Protein AF-A0A660RFQ8-F1 (afdb_monomer)

Foldseek 3Di:
DVVVVVVVVVVVVVVVQVVVCVVPVCCPPPVNVVVVVVVVVLVVVLVVVVVVQVVVVAHAPQSVVLVVVLVVVLVVVVVVVDDPVVSVVSSVVSSVVVVVVLVVCCVVVVDGSHVSSVVVD

pLDDT: mean 90.93, std 6.58, range [54.03, 96.94]

Solvent-accessible surface area (backbone atoms only — not comparable to full-atom values): 6701 Å² total; per-residue (Å²): 132,66,65,63,59,57,50,49,51,52,50,52,49,52,53,49,53,51,51,48,29,69,79,39,81,59,52,83,32,71,68,46,48,49,53,53,51,54,59,47,48,58,54,50,58,51,48,60,58,50,46,59,41,45,75,70,76,35,53,78,67,38,66,64,55,48,50,49,52,35,49,52,54,39,52,56,43,45,75,70,68,51,56,68,70,58,41,54,52,46,36,51,52,51,46,53,50,54,50,48,50,55,52,48,49,26,65,75,67,70,44,61,41,44,59,52,30,63,72,75,103

Sequence (121 aa):
MKLGREFTLLLVLVVLATFVQIVHPGFLSFRTIHVILENSAVMLLSAIGTTLVIISGQIDLSIGSVLAVCAITSAQLALHNVPLVLLFLWSIGLGAGLGAINGLVTVLFKVPAMIVTLAAM

Structure (mmCIF, N/CA/C/O backbone):
data_AF-A0A660RFQ8-F1
#
_entry.id   AF-A0A660RFQ8-F1
#
loop_
_atom_site.group_PDB
_atom_site.id
_atom_site.type_symbol
_atom_site.label_atom_id
_atom_site.label_alt_id
_atom_site.label_comp_id
_atom_site.label_asym_id
_atom_site.label_entity_id
_atom_site.label_seq_id
_atom_site.pdbx_PDB_ins_code
_atom_site.Cartn_x
_atom_site.Cartn_y
_atom_site.Cartn_z
_atom_site.occupancy
_atom_site.B_iso_or_equiv
_atom_site.auth_seq_id
_atom_site.auth_comp_id
_atom_site.auth_asym_id
_atom_site.auth_atom_id
_atom_site.pdbx_PDB_model_num
ATOM 1 N N . MET A 1 1 ? -22.920 20.423 -19.489 1.00 54.03 1 MET A N 1
ATOM 2 C CA . MET A 1 1 ? -21.655 20.869 -20.126 1.00 54.03 1 MET A CA 1
ATOM 3 C C . MET A 1 1 ? -20.402 20.237 -19.480 1.00 54.03 1 MET A C 1
ATOM 5 O O . MET A 1 1 ? -19.442 20.941 -19.211 1.00 54.03 1 MET A O 1
ATOM 9 N N . LYS A 1 2 ? -20.356 18.912 -19.237 1.00 60.91 2 LYS A N 1
ATOM 10 C CA . LYS A 1 2 ? -19.176 18.237 -18.634 1.00 60.91 2 LYS A CA 1
ATOM 11 C C . LYS A 1 2 ? -18.081 17.855 -19.655 1.00 60.91 2 LYS A C 1
ATOM 13 O O . LYS A 1 2 ? -16.916 17.769 -19.284 1.00 60.91 2 LYS A O 1
ATOM 18 N N . LEU A 1 3 ? -18.451 17.743 -20.937 1.00 63.53 3 LEU A N 1
ATOM 19 C CA . LEU A 1 3 ? -17.594 17.248 -22.024 1.00 63.53 3 LEU A CA 1
ATOM 20 C C . LEU A 1 3 ? -16.370 18.137 -22.314 1.00 63.53 3 LEU A C 1
ATOM 22 O O . LEU A 1 3 ? -15.299 17.629 -22.617 1.00 63.53 3 LEU A O 1
ATOM 26 N N . GLY A 1 4 ? -16.500 19.462 -22.164 1.00 85.62 4 GLY A N 1
ATOM 27 C CA . GLY A 1 4 ? -15.390 20.389 -22.407 1.00 85.62 4 GLY A CA 1
ATOM 28 C C . GLY A 1 4 ? -14.234 20.205 -21.423 1.00 85.62 4 GLY A C 1
ATOM 29 O O . GLY A 1 4 ? -13.083 20.200 -21.833 1.00 85.62 4 GLY A O 1
ATOM 30 N N . ARG A 1 5 ? -14.531 19.973 -20.135 1.00 88.25 5 ARG A N 1
ATOM 31 C CA . ARG A 1 5 ? -13.502 19.835 -19.093 1.00 88.25 5 ARG A CA 1
ATOM 32 C C . ARG A 1 5 ? -12.719 18.531 -19.223 1.00 88.25 5 ARG A C 1
ATOM 34 O O . ARG A 1 5 ? -11.503 18.544 -19.089 1.00 88.25 5 ARG A O 1
ATOM 41 N N . GLU A 1 6 ? -13.407 17.423 -19.486 1.00 90.88 6 GLU A N 1
ATOM 42 C CA . GLU A 1 6 ? -12.770 16.117 -19.712 1.00 90.88 6 GLU A CA 1
ATOM 43 C C . GLU A 1 6 ? -11.876 16.156 -20.956 1.00 90.88 6 GLU A C 1
ATOM 45 O O . GLU A 1 6 ? -10.737 15.693 -20.911 1.00 90.88 6 GLU A O 1
ATOM 50 N N . PHE A 1 7 ? -12.342 16.806 -22.027 1.00 93.31 7 PHE A N 1
ATOM 51 C CA . PHE A 1 7 ? -11.550 17.003 -23.237 1.00 93.31 7 PHE A CA 1
ATOM 52 C C . PHE A 1 7 ? -10.319 17.886 -22.992 1.00 93.31 7 PHE A C 1
ATOM 54 O O . PHE A 1 7 ? -9.228 17.557 -23.452 1.00 93.31 7 PHE A O 1
ATOM 61 N N . THR A 1 8 ? -10.453 18.968 -22.217 1.00 93.25 8 THR A N 1
ATOM 62 C CA . THR A 1 8 ? -9.309 19.802 -21.816 1.00 93.25 8 THR A CA 1
ATOM 63 C C . THR A 1 8 ? -8.289 19.008 -21.002 1.00 93.25 8 THR A C 1
ATOM 65 O O . THR A 1 8 ? -7.098 19.113 -21.277 1.00 93.25 8 THR A O 1
ATOM 68 N N . LEU A 1 9 ? -8.724 18.195 -20.034 1.00 94.19 9 LEU A N 1
ATOM 69 C CA . LEU A 1 9 ? -7.817 17.367 -19.229 1.00 94.19 9 LEU A CA 1
ATOM 70 C C . LEU A 1 9 ? -7.071 16.343 -20.085 1.00 94.19 9 LEU A C 1
ATOM 72 O O . LEU A 1 9 ? -5.864 16.172 -19.919 1.00 94.19 9 LEU A O 1
ATOM 76 N N . LEU A 1 10 ? -7.768 15.701 -21.023 1.00 94.00 10 LEU A N 1
ATOM 77 C CA . LEU A 1 10 ? -7.150 14.758 -21.948 1.00 94.00 10 LEU A CA 1
ATOM 78 C C . LEU A 1 10 ? -6.133 15.458 -22.855 1.00 94.00 10 LEU A C 1
ATOM 80 O O . LEU A 1 10 ? -5.025 14.959 -23.027 1.00 94.00 10 LEU A O 1
ATOM 84 N N . LEU A 1 11 ? -6.464 16.643 -23.373 1.00 95.12 11 LEU A N 1
ATOM 85 C CA . LEU A 1 11 ? -5.544 17.443 -24.181 1.00 95.12 11 LEU A CA 1
ATOM 86 C C . LEU A 1 11 ? -4.289 17.825 -23.386 1.00 95.12 11 LEU A C 1
ATOM 88 O O . LEU A 1 11 ? -3.180 17.637 -23.879 1.00 95.12 11 LEU A O 1
ATOM 92 N N . VAL A 1 12 ? -4.447 18.300 -22.146 1.00 95.62 12 VAL A N 1
ATOM 93 C CA . VAL A 1 12 ? -3.320 18.629 -21.257 1.00 95.62 12 VAL A CA 1
ATOM 94 C C . VAL A 1 12 ? -2.451 17.399 -20.994 1.00 95.62 12 VAL A C 1
ATOM 96 O O . VAL A 1 12 ? -1.228 17.500 -21.067 1.00 95.62 12 VAL A O 1
ATOM 99 N N . LEU A 1 13 ? -3.061 16.238 -20.740 1.00 94.00 13 LEU A N 1
ATOM 100 C CA . LEU A 1 13 ? -2.339 14.985 -20.525 1.00 94.00 13 LEU A CA 1
ATOM 101 C C . LEU A 1 13 ? -1.501 14.602 -21.750 1.00 94.00 13 LEU A C 1
ATOM 103 O O . LEU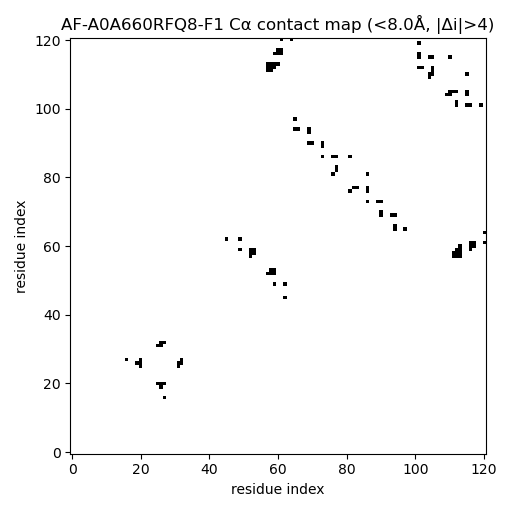 A 1 13 ? -0.323 14.287 -21.596 1.00 94.00 13 LEU A O 1
ATOM 107 N N . VAL A 1 14 ? -2.083 14.651 -22.954 1.00 95.38 14 VAL A N 1
ATOM 108 C CA . VAL A 1 14 ? -1.362 14.327 -24.194 1.00 95.38 14 VAL A CA 1
ATOM 109 C C . VAL A 1 14 ? -0.213 15.307 -24.418 1.00 95.38 14 VAL A C 1
ATOM 111 O O . VAL A 1 14 ? 0.912 14.870 -24.643 1.00 95.38 14 VAL A O 1
ATOM 114 N N . VAL A 1 15 ? -0.462 16.615 -24.296 1.00 96.31 15 VAL A N 1
ATOM 115 C CA . VAL A 1 15 ? 0.574 17.646 -24.473 1.00 96.31 15 VAL A CA 1
ATOM 116 C C . VAL A 1 15 ? 1.728 17.437 -23.496 1.00 96.31 15 VAL A C 1
ATOM 118 O O . VAL A 1 15 ? 2.887 17.447 -23.911 1.00 96.31 15 VAL A O 1
ATOM 121 N N . LEU A 1 16 ? 1.428 17.196 -22.218 1.00 95.75 16 LEU A N 1
ATOM 122 C CA . LEU A 1 16 ? 2.446 16.952 -21.201 1.00 95.75 16 LEU A CA 1
ATOM 123 C C . LEU A 1 16 ? 3.228 15.666 -21.493 1.00 95.75 16 LEU A C 1
ATOM 125 O O . LEU A 1 16 ? 4.455 15.682 -21.467 1.00 95.75 16 LEU A O 1
ATOM 129 N N . ALA A 1 17 ? 2.544 14.567 -21.815 1.00 93.88 17 ALA A N 1
ATOM 130 C CA . ALA A 1 17 ? 3.185 13.288 -22.107 1.00 93.88 17 ALA A CA 1
ATOM 131 C C . ALA A 1 17 ? 4.116 13.373 -23.328 1.00 93.88 17 ALA A C 1
ATOM 133 O O . ALA A 1 17 ? 5.237 12.862 -23.287 1.00 93.88 17 ALA A O 1
ATOM 134 N N . THR A 1 18 ? 3.689 14.054 -24.396 1.00 94.56 18 THR A N 1
ATOM 135 C CA . THR A 1 18 ? 4.520 14.285 -25.584 1.00 94.56 18 THR A CA 1
ATOM 136 C C . THR A 1 18 ? 5.698 15.204 -25.271 1.00 94.56 18 THR A C 1
ATOM 138 O O . THR A 1 18 ? 6.820 14.901 -25.670 1.00 94.56 18 THR A O 1
ATOM 141 N N . PHE A 1 19 ? 5.484 16.286 -24.520 1.00 96.75 19 PHE A N 1
ATOM 142 C CA . PHE A 1 19 ? 6.559 17.187 -24.103 1.00 96.75 19 PHE A CA 1
ATOM 143 C C . PHE A 1 19 ? 7.633 16.452 -23.290 1.00 96.75 19 PHE A C 1
ATOM 145 O O . PHE A 1 19 ? 8.818 16.540 -23.611 1.00 96.75 19 PHE A O 1
ATOM 152 N N . VAL A 1 20 ? 7.231 15.659 -22.291 1.00 95.19 20 VAL A N 1
ATOM 153 C CA . VAL A 1 20 ? 8.167 14.882 -21.465 1.00 95.19 20 VAL A CA 1
ATOM 154 C C . VAL A 1 20 ? 8.901 13.831 -22.300 1.00 95.19 20 VAL A C 1
ATOM 156 O O . VAL A 1 20 ? 10.098 13.653 -22.109 1.00 95.19 20 VAL A O 1
ATOM 159 N N . GLN A 1 21 ? 8.243 13.186 -23.269 1.00 95.31 21 GLN A N 1
ATOM 160 C CA . GLN A 1 21 ? 8.905 12.262 -24.199 1.00 95.31 21 GLN A CA 1
ATOM 161 C C . GLN A 1 21 ? 9.968 12.943 -25.073 1.00 95.31 21 GLN A C 1
ATOM 163 O O . GLN A 1 21 ? 10.980 12.317 -25.386 1.00 95.31 21 GLN A O 1
ATOM 168 N N . ILE A 1 22 ? 9.750 14.197 -25.480 1.00 95.88 22 ILE A N 1
ATOM 169 C CA . ILE A 1 22 ? 10.728 14.965 -26.265 1.00 95.88 22 ILE A CA 1
ATOM 170 C C . ILE A 1 22 ? 11.947 15.316 -25.403 1.00 95.88 22 ILE A C 1
ATOM 172 O O . ILE A 1 22 ? 13.078 15.169 -25.858 1.00 95.88 22 ILE A O 1
ATOM 176 N N . VAL A 1 23 ? 11.728 15.752 -24.158 1.00 96.44 23 VAL A N 1
ATOM 177 C CA . VAL A 1 23 ? 12.810 16.121 -23.225 1.00 96.44 23 VAL A CA 1
ATOM 178 C C . VAL A 1 23 ? 13.562 14.886 -22.708 1.00 96.44 23 VAL A C 1
ATOM 180 O O . VAL A 1 23 ? 14.781 14.921 -22.550 1.00 96.44 23 VAL A O 1
ATOM 183 N N . HIS A 1 24 ? 12.851 13.780 -22.481 1.00 93.31 24 HIS A N 1
ATOM 184 C CA . HIS A 1 24 ? 13.381 12.512 -21.982 1.00 93.31 24 HIS A CA 1
ATOM 185 C C . HIS A 1 24 ? 13.009 11.354 -22.927 1.00 93.31 24 HIS A C 1
ATOM 187 O O . HIS A 1 24 ? 11.997 10.671 -22.715 1.00 93.31 24 HIS A O 1
ATOM 193 N N . PRO A 1 25 ? 13.838 11.089 -23.956 1.00 86.44 25 PRO A N 1
ATOM 194 C CA . PRO A 1 25 ? 13.613 9.996 -24.895 1.00 86.44 25 PRO A CA 1
ATOM 195 C C . PRO A 1 25 ? 13.533 8.648 -24.165 1.00 86.44 25 PRO A C 1
ATOM 197 O O . PRO A 1 25 ? 14.517 8.176 -23.599 1.00 86.44 25 PRO A O 1
ATOM 200 N N . GLY A 1 26 ? 12.346 8.033 -24.156 1.00 89.69 26 GLY A N 1
ATOM 201 C CA . GLY A 1 26 ? 12.079 6.768 -23.453 1.00 89.69 26 GLY A CA 1
ATOM 202 C C . GLY A 1 26 ? 11.051 6.871 -22.322 1.00 89.69 26 GLY A C 1
ATOM 203 O O . GLY A 1 26 ? 10.699 5.850 -21.724 1.00 89.69 26 GLY A O 1
ATOM 204 N N . PHE A 1 27 ? 10.518 8.066 -22.056 1.00 91.94 27 PHE A N 1
ATOM 205 C CA . PHE A 1 27 ? 9.411 8.271 -21.121 1.00 91.94 27 PHE A CA 1
ATOM 206 C C . PHE A 1 27 ? 8.177 7.412 -21.454 1.00 91.94 27 PHE A C 1
ATOM 208 O O . PHE A 1 27 ? 7.623 6.770 -20.570 1.00 91.94 27 PHE A O 1
ATOM 215 N N . LEU A 1 28 ? 7.792 7.318 -22.729 1.00 92.38 28 LEU A N 1
ATOM 216 C CA . LEU A 1 28 ? 6.681 6.479 -23.205 1.00 92.38 28 LEU A CA 1
ATOM 217 C C . LEU A 1 28 ? 7.101 5.038 -23.537 1.00 92.38 28 LEU A C 1
ATOM 219 O O . LEU A 1 28 ? 6.381 4.321 -24.230 1.00 92.38 28 LEU A O 1
ATOM 223 N N . SER A 1 29 ? 8.271 4.592 -23.075 1.00 94.88 29 SER A N 1
ATOM 224 C CA . SER A 1 29 ? 8.648 3.186 -23.214 1.00 94.88 29 SER A CA 1
ATOM 225 C C . SER A 1 29 ? 7.739 2.291 -22.367 1.00 94.88 29 SER A C 1
ATOM 227 O O . SER A 1 29 ? 7.258 2.693 -21.304 1.00 94.88 29 SER A O 1
ATOM 229 N N . PHE A 1 30 ? 7.554 1.041 -22.802 1.00 94.19 30 PHE A N 1
ATOM 230 C CA . PHE A 1 30 ? 6.756 0.055 -22.065 1.00 94.19 30 PHE A CA 1
ATOM 231 C C . PHE A 1 30 ? 7.217 -0.096 -20.609 1.00 94.19 30 PHE A C 1
ATOM 233 O O . PHE A 1 30 ? 6.394 -0.171 -19.705 1.00 94.19 30 PHE A O 1
ATOM 240 N N . ARG A 1 31 ? 8.535 -0.065 -20.369 1.00 94.31 31 ARG A N 1
ATOM 241 C CA . ARG A 1 31 ? 9.116 -0.156 -19.026 1.00 94.31 31 ARG A CA 1
ATOM 242 C C . ARG A 1 31 ? 8.691 1.010 -18.137 1.00 94.31 31 ARG A C 1
ATOM 244 O O . ARG A 1 31 ? 8.256 0.783 -17.016 1.00 94.31 31 ARG A O 1
ATOM 251 N N . THR A 1 32 ? 8.821 2.244 -18.620 1.00 94.06 32 THR A N 1
ATOM 252 C CA . THR A 1 32 ? 8.467 3.431 -17.830 1.00 94.06 32 THR A CA 1
ATOM 253 C C . THR A 1 32 ? 6.969 3.475 -17.554 1.00 94.06 32 THR A C 1
ATOM 255 O O . THR A 1 32 ? 6.568 3.709 -16.418 1.00 94.06 32 THR A O 1
ATOM 258 N N . ILE A 1 33 ? 6.139 3.172 -18.556 1.00 93.69 33 ILE A N 1
ATOM 259 C CA . ILE A 1 33 ? 4.685 3.085 -18.380 1.00 93.69 33 ILE A CA 1
ATOM 260 C C . ILE A 1 33 ? 4.333 2.004 -17.353 1.00 93.69 33 ILE A C 1
ATOM 262 O O . ILE A 1 33 ? 3.533 2.264 -16.459 1.00 93.69 33 ILE A O 1
ATOM 266 N N . HIS A 1 34 ? 4.958 0.825 -17.425 1.00 95.25 34 HIS A N 1
ATOM 267 C CA . HIS A 1 34 ? 4.746 -0.245 -16.451 1.00 95.25 34 HIS A CA 1
ATOM 268 C C . HIS A 1 34 ? 5.085 0.208 -15.028 1.00 95.25 34 HIS A C 1
ATOM 270 O O . HIS A 1 34 ? 4.279 0.021 -14.126 1.00 95.25 34 HIS A O 1
ATOM 276 N N . VAL A 1 35 ? 6.230 0.867 -14.829 1.00 93.94 35 VAL A N 1
ATOM 277 C CA . VAL A 1 35 ? 6.633 1.400 -13.516 1.00 93.94 35 VAL A CA 1
ATOM 278 C C . VAL A 1 35 ? 5.646 2.456 -13.007 1.00 93.94 35 VAL A C 1
ATOM 280 O O . VAL A 1 35 ? 5.293 2.448 -11.828 1.00 93.94 35 VAL A O 1
ATOM 283 N N . ILE A 1 36 ? 5.160 3.347 -13.880 1.00 92.81 36 ILE A N 1
ATOM 284 C CA . ILE A 1 36 ? 4.139 4.343 -13.515 1.00 92.81 36 ILE A CA 1
ATOM 285 C C . ILE A 1 36 ? 2.848 3.645 -13.068 1.00 92.81 36 ILE A C 1
ATOM 287 O O . ILE A 1 36 ? 2.279 4.009 -12.036 1.00 92.81 36 ILE A O 1
ATOM 291 N N . LEU A 1 37 ? 2.387 2.645 -13.823 1.00 93.81 37 LEU A N 1
ATOM 292 C CA . LEU A 1 37 ? 1.171 1.895 -13.510 1.00 93.81 37 LEU A CA 1
ATOM 293 C C . LEU A 1 37 ? 1.311 1.089 -12.217 1.00 93.81 37 LEU A C 1
ATOM 295 O O . LEU A 1 37 ? 0.391 1.096 -11.406 1.00 93.81 37 LEU A O 1
ATOM 299 N N . GLU A 1 38 ? 2.456 0.453 -11.994 1.00 92.94 38 GLU A N 1
ATOM 300 C CA . GLU A 1 38 ? 2.751 -0.318 -10.785 1.00 92.94 38 GLU A CA 1
ATOM 301 C C . GLU A 1 38 ? 2.738 0.575 -9.537 1.00 92.94 38 GLU A C 1
ATOM 303 O O . GLU A 1 38 ? 2.040 0.277 -8.567 1.00 92.94 38 GLU A O 1
ATOM 308 N N . ASN A 1 39 ? 3.399 1.737 -9.588 1.00 90.69 39 ASN A N 1
ATOM 309 C CA . ASN A 1 39 ? 3.365 2.708 -8.493 1.00 90.69 39 ASN A CA 1
ATOM 310 C C . ASN A 1 39 ? 1.949 3.272 -8.257 1.00 90.69 39 ASN A C 1
ATOM 312 O O . ASN A 1 39 ? 1.513 3.443 -7.117 1.00 90.69 39 ASN A O 1
ATOM 316 N N . SER A 1 40 ? 1.197 3.517 -9.334 1.00 92.88 40 SER A N 1
ATOM 317 C CA . SER A 1 40 ? -0.193 3.984 -9.239 1.00 92.88 40 SER A CA 1
ATOM 318 C C . SER A 1 40 ? -1.119 2.920 -8.645 1.00 92.88 40 SER A C 1
ATOM 320 O O . SER A 1 40 ? -2.038 3.258 -7.901 1.00 92.88 40 SER A O 1
ATOM 322 N N . ALA A 1 41 ? -0.884 1.638 -8.938 1.00 92.44 41 ALA A N 1
ATOM 323 C CA . ALA A 1 41 ? -1.684 0.530 -8.425 1.00 92.44 41 ALA A CA 1
ATOM 324 C C . ALA A 1 41 ? -1.595 0.427 -6.897 1.00 92.44 41 ALA A C 1
ATOM 326 O O . ALA A 1 41 ? -2.620 0.240 -6.244 1.00 92.44 41 ALA A O 1
ATOM 327 N N . VAL A 1 42 ? -0.405 0.627 -6.318 1.00 88.88 42 VAL A N 1
ATOM 328 C CA . VAL A 1 42 ? -0.218 0.662 -4.856 1.00 88.88 42 VAL A CA 1
ATOM 329 C C . VAL A 1 42 ? -1.064 1.773 -4.226 1.00 88.88 42 VAL A C 1
ATOM 331 O O . VAL A 1 42 ? -1.763 1.536 -3.240 1.00 88.88 42 VAL A O 1
ATOM 334 N N . MET A 1 43 ? -1.055 2.969 -4.821 1.00 89.44 43 MET A N 1
ATOM 335 C CA . MET A 1 43 ? -1.844 4.109 -4.342 1.00 89.44 43 MET A CA 1
ATOM 336 C C . MET A 1 43 ? -3.358 3.907 -4.529 1.00 89.44 43 MET A C 1
ATOM 338 O O . MET A 1 43 ? -4.148 4.311 -3.682 1.00 89.44 43 MET A O 1
ATOM 342 N N . LEU A 1 44 ? -3.783 3.264 -5.618 1.00 91.06 44 LEU A N 1
ATOM 343 C CA . LEU A 1 44 ? -5.192 2.938 -5.858 1.00 91.06 44 LEU A CA 1
ATOM 344 C C . LEU A 1 44 ? -5.714 1.901 -4.861 1.00 91.06 44 LEU A C 1
ATOM 346 O O . LEU A 1 44 ? -6.792 2.079 -4.297 1.00 91.06 44 LEU A O 1
ATOM 350 N N . LEU A 1 45 ? -4.948 0.835 -4.618 1.00 90.31 45 LEU A N 1
ATOM 351 C CA . LEU A 1 45 ? -5.309 -0.197 -3.645 1.00 90.31 45 LEU A CA 1
ATOM 352 C C . LEU A 1 45 ? -5.412 0.379 -2.231 1.00 90.31 45 LEU A C 1
ATOM 354 O O . LEU A 1 45 ? -6.355 0.066 -1.505 1.00 90.31 45 LEU A O 1
ATOM 358 N N . SER A 1 46 ? -4.487 1.263 -1.855 1.00 88.12 46 SER A N 1
ATOM 359 C CA . SER A 1 46 ? -4.522 1.930 -0.555 1.00 88.12 46 SER A CA 1
ATOM 360 C C . SER A 1 46 ? -5.724 2.882 -0.430 1.00 88.12 46 SER A C 1
ATOM 362 O O . SER A 1 46 ? -6.410 2.880 0.595 1.00 88.12 46 SER A O 1
ATOM 364 N N . ALA A 1 47 ? -6.060 3.611 -1.500 1.00 89.81 47 ALA A N 1
ATOM 365 C CA . ALA A 1 47 ? -7.223 4.496 -1.554 1.00 89.81 47 ALA A CA 1
ATOM 366 C C . ALA A 1 47 ? -8.561 3.757 -1.366 1.00 89.81 47 ALA A C 1
ATOM 368 O O . ALA A 1 47 ? -9.484 4.293 -0.748 1.00 89.81 47 ALA A O 1
ATOM 369 N N . ILE A 1 48 ? -8.683 2.520 -1.859 1.00 90.50 48 ILE A N 1
ATOM 370 C CA . ILE A 1 48 ? -9.883 1.694 -1.636 1.00 90.50 48 ILE A CA 1
ATOM 371 C C . ILE A 1 48 ? -10.085 1.439 -0.135 1.00 90.50 48 ILE A C 1
ATOM 373 O O . ILE A 1 48 ? -11.199 1.588 0.368 1.00 90.50 48 ILE A O 1
ATOM 377 N N . GLY A 1 49 ? -9.010 1.118 0.593 1.00 86.56 49 GLY A N 1
ATOM 378 C CA . GLY A 1 49 ? -9.054 0.914 2.042 1.00 86.56 49 GLY A CA 1
ATOM 379 C C . GLY A 1 49 ? -9.433 2.183 2.810 1.00 86.56 49 GLY A C 1
ATOM 380 O O . GLY A 1 49 ? -10.365 2.163 3.616 1.00 86.56 49 GLY A O 1
ATOM 381 N N . THR A 1 50 ? -8.777 3.314 2.525 1.00 87.88 50 THR A N 1
ATOM 382 C CA . THR A 1 50 ? -9.073 4.590 3.208 1.00 87.88 50 THR A CA 1
ATOM 383 C C . THR A 1 50 ? -10.459 5.131 2.896 1.00 87.88 50 THR A C 1
ATOM 385 O O . THR A 1 50 ? -11.041 5.811 3.740 1.00 87.88 50 THR A O 1
ATOM 388 N N . THR A 1 51 ? -11.037 4.802 1.738 1.00 91.19 51 THR A N 1
ATOM 389 C CA . THR A 1 51 ? -12.410 5.202 1.399 1.00 91.19 51 THR A CA 1
ATOM 390 C C . THR A 1 51 ? -13.412 4.716 2.453 1.00 91.19 51 THR A C 1
ATOM 392 O O . THR A 1 51 ? -14.287 5.482 2.851 1.00 91.19 51 THR A O 1
ATOM 395 N N . LEU A 1 52 ? -13.258 3.495 2.981 1.00 86.56 52 LEU A N 1
ATOM 396 C CA . LEU A 1 52 ? -14.121 2.975 4.052 1.00 86.56 52 LEU A CA 1
ATOM 397 C C . LEU A 1 52 ? -13.988 3.786 5.351 1.00 86.56 52 LEU A C 1
ATOM 399 O O . LEU A 1 52 ? -14.983 4.036 6.037 1.00 86.56 52 LEU A O 1
ATOM 403 N N . VAL A 1 53 ? -12.775 4.245 5.666 1.00 87.56 53 VAL A N 1
ATOM 404 C CA . VAL A 1 53 ? -12.514 5.074 6.851 1.00 87.56 53 VAL A CA 1
ATOM 405 C C . VAL A 1 53 ? -13.125 6.468 6.689 1.00 87.56 53 VAL A C 1
ATOM 407 O O . VAL A 1 53 ? -13.808 6.952 7.593 1.00 87.56 53 VAL A O 1
ATOM 410 N N . ILE A 1 54 ? -12.971 7.072 5.508 1.00 90.88 54 ILE A N 1
ATOM 411 C CA . ILE A 1 54 ? -13.535 8.390 5.183 1.00 90.88 54 ILE A CA 1
ATOM 412 C C . ILE A 1 54 ? -15.066 8.357 5.215 1.00 90.88 54 ILE A C 1
ATOM 414 O O . ILE A 1 54 ? -15.682 9.252 5.792 1.00 90.88 54 ILE A O 1
ATOM 418 N N . ILE A 1 55 ? -15.694 7.317 4.657 1.00 92.81 55 ILE A N 1
ATOM 419 C CA . ILE A 1 55 ? -17.158 7.141 4.709 1.00 92.81 55 ILE A CA 1
ATOM 420 C C . ILE A 1 55 ? -17.647 7.013 6.159 1.00 92.81 55 ILE A C 1
ATOM 422 O O . ILE A 1 55 ? -18.731 7.490 6.487 1.00 92.81 55 ILE A O 1
ATOM 426 N N . SER A 1 56 ? -16.826 6.446 7.045 1.00 86.81 56 SER A N 1
ATOM 427 C CA . SER A 1 56 ? -17.106 6.364 8.484 1.00 86.81 56 SER A CA 1
ATOM 428 C C . SER A 1 56 ? -16.930 7.706 9.221 1.00 86.81 56 SER A C 1
ATOM 430 O O . SER A 1 56 ? -17.044 7.761 10.446 1.00 86.81 56 SER A O 1
ATOM 432 N N . GLY A 1 57 ? -16.640 8.797 8.502 1.00 87.75 57 GLY A N 1
ATOM 433 C CA . GLY A 1 57 ? -16.423 10.134 9.059 1.00 87.75 57 GLY A CA 1
ATOM 434 C C . GLY A 1 57 ? -15.081 10.287 9.776 1.00 87.75 57 GLY A C 1
ATOM 435 O O . GLY A 1 57 ? -14.931 11.176 10.611 1.00 87.75 57 GLY A O 1
ATOM 436 N N . GLN A 1 58 ? -14.123 9.404 9.493 1.00 88.75 58 GLN A N 1
ATOM 437 C CA . GLN A 1 58 ? -12.810 9.373 10.127 1.00 88.75 58 GLN A CA 1
ATOM 438 C C . GLN A 1 58 ? -11.707 9.711 9.116 1.00 88.75 58 GLN A C 1
ATOM 440 O O . GLN A 1 58 ? -11.877 9.562 7.909 1.00 88.75 58 GLN A O 1
ATOM 445 N N . ILE A 1 59 ? -10.556 10.160 9.615 1.00 87.88 59 ILE A N 1
ATOM 446 C CA . ILE A 1 59 ? -9.355 10.408 8.809 1.00 87.88 59 ILE A CA 1
ATOM 447 C C . ILE A 1 59 ? -8.264 9.469 9.315 1.00 87.88 59 ILE A C 1
ATOM 449 O O . ILE A 1 59 ? -7.958 9.475 10.506 1.00 87.88 59 ILE A O 1
ATOM 453 N N . ASP A 1 60 ? -7.705 8.668 8.411 1.00 85.88 60 ASP A N 1
ATOM 454 C CA . ASP A 1 60 ? -6.634 7.713 8.693 1.00 85.88 60 ASP A CA 1
ATOM 455 C C . ASP A 1 60 ? -5.288 8.258 8.206 1.00 85.88 60 ASP A C 1
ATOM 457 O O . ASP A 1 60 ? -5.141 8.565 7.021 1.00 85.88 60 ASP A O 1
ATOM 461 N N . LEU A 1 61 ? -4.307 8.367 9.106 1.00 84.88 61 LEU A N 1
ATOM 462 C CA . LEU A 1 61 ? -2.928 8.729 8.758 1.00 84.88 61 LEU A CA 1
ATOM 463 C C . LEU A 1 61 ? -2.007 7.500 8.647 1.00 84.88 61 LEU A C 1
ATOM 465 O O . LEU A 1 61 ? -0.910 7.594 8.098 1.00 84.88 61 LEU A O 1
ATOM 469 N N . SER A 1 62 ? -2.454 6.335 9.124 1.00 88.00 62 SER A N 1
ATOM 470 C CA . SER A 1 62 ? -1.629 5.132 9.257 1.00 88.00 62 SER A CA 1
ATOM 471 C C . SER A 1 62 ? -1.280 4.458 7.934 1.00 88.00 62 SER A C 1
ATOM 473 O O . SER A 1 62 ? -0.392 3.612 7.897 1.00 88.00 62 SER A O 1
ATOM 475 N N . ILE A 1 63 ? -1.923 4.812 6.816 1.00 87.69 63 ILE A N 1
ATOM 476 C CA . ILE A 1 63 ? -1.727 4.050 5.578 1.00 87.69 63 ILE A CA 1
ATOM 477 C C . ILE A 1 63 ? -0.282 4.085 5.070 1.00 87.69 63 ILE A C 1
ATOM 479 O O . ILE A 1 63 ? 0.220 3.081 4.571 1.00 87.69 63 ILE A O 1
ATOM 483 N N . GLY A 1 64 ? 0.414 5.212 5.251 1.00 87.12 64 GLY A N 1
ATOM 484 C CA . GLY A 1 64 ? 1.824 5.336 4.881 1.00 87.12 64 GLY A CA 1
ATOM 485 C C . GLY A 1 64 ? 2.732 4.470 5.756 1.00 87.12 64 GLY A C 1
ATOM 486 O O . GL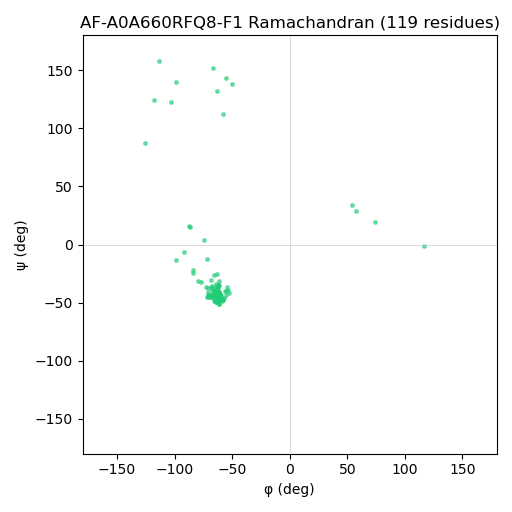Y A 1 64 ? 3.590 3.754 5.237 1.00 87.12 64 GLY A O 1
ATOM 487 N N . SER A 1 65 ? 2.519 4.488 7.072 1.00 90.31 65 SER A N 1
ATOM 488 C CA . SER A 1 65 ? 3.31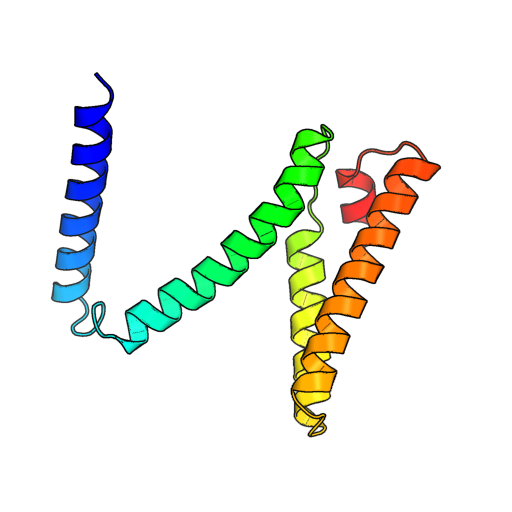0 3.716 8.034 1.00 90.31 65 SER A CA 1
ATOM 489 C C . SER A 1 65 ? 3.022 2.215 7.953 1.00 90.31 65 SER A C 1
ATOM 491 O O . SER A 1 65 ? 3.966 1.427 7.942 1.00 90.31 65 SER A O 1
ATOM 493 N N . VAL A 1 66 ? 1.763 1.795 7.790 1.00 92.06 66 VAL A N 1
ATOM 494 C CA . VAL A 1 66 ? 1.402 0.382 7.568 1.00 92.06 66 VAL A CA 1
ATOM 495 C C . VAL A 1 66 ? 2.035 -0.146 6.280 1.00 92.06 66 VAL A C 1
ATOM 497 O O . VAL A 1 66 ? 2.628 -1.227 6.298 1.00 92.06 66 VAL A O 1
ATOM 500 N N . LEU A 1 67 ? 1.974 0.613 5.177 1.00 91.69 67 LEU A N 1
ATOM 501 C CA . LEU A 1 67 ? 2.638 0.237 3.923 1.00 91.69 67 LEU A CA 1
ATOM 502 C C . LEU A 1 67 ? 4.155 0.107 4.107 1.00 91.69 67 LEU A C 1
ATOM 504 O O . LEU A 1 67 ? 4.734 -0.880 3.655 1.00 91.69 67 LEU A O 1
ATOM 508 N N . ALA A 1 68 ? 4.792 1.052 4.805 1.00 92.56 68 ALA A N 1
ATOM 509 C CA . ALA A 1 68 ? 6.229 1.012 5.072 1.00 92.56 68 ALA A CA 1
ATOM 510 C C . ALA A 1 68 ? 6.629 -0.210 5.915 1.00 92.56 68 ALA A C 1
ATOM 512 O O . ALA A 1 68 ? 7.571 -0.920 5.561 1.00 92.56 68 ALA A O 1
ATOM 513 N N . VAL A 1 69 ? 5.890 -0.507 6.988 1.00 94.31 69 VAL A N 1
ATOM 514 C CA . VAL A 1 69 ? 6.134 -1.677 7.846 1.00 94.31 69 VAL A CA 1
ATOM 515 C C . VAL A 1 69 ? 5.957 -2.978 7.059 1.00 94.31 69 VAL A C 1
ATOM 517 O O . VAL A 1 69 ? 6.819 -3.859 7.125 1.00 94.31 69 VAL A O 1
ATOM 520 N N . CYS A 1 70 ? 4.893 -3.099 6.261 1.00 94.50 70 CYS A N 1
ATOM 521 C CA . CYS A 1 70 ? 4.680 -4.269 5.408 1.00 94.50 70 CYS A CA 1
ATOM 522 C C . CYS A 1 70 ? 5.806 -4.425 4.378 1.00 94.50 70 CYS A C 1
ATOM 524 O O . CYS A 1 70 ? 6.328 -5.527 4.215 1.00 94.50 70 CYS A O 1
ATOM 526 N N . ALA A 1 71 ? 6.223 -3.338 3.724 1.00 93.81 71 ALA A N 1
ATOM 527 C CA . ALA A 1 71 ? 7.287 -3.362 2.725 1.00 93.81 71 ALA A CA 1
ATOM 528 C C . ALA A 1 71 ? 8.641 -3.762 3.331 1.00 93.81 71 ALA A C 1
ATOM 530 O O . ALA A 1 71 ? 9.289 -4.676 2.823 1.00 93.81 71 ALA A O 1
ATOM 531 N N . ILE A 1 72 ? 9.052 -3.133 4.437 1.00 95.88 72 ILE A N 1
ATOM 532 C CA . ILE A 1 72 ? 10.356 -3.381 5.071 1.00 95.88 72 ILE A CA 1
ATOM 533 C C . ILE A 1 72 ? 10.428 -4.803 5.633 1.00 95.88 72 ILE A C 1
ATOM 535 O O . ILE A 1 72 ? 11.410 -5.504 5.392 1.00 95.88 72 ILE A O 1
ATOM 539 N N . THR A 1 73 ? 9.393 -5.261 6.342 1.00 96.44 73 THR A N 1
ATOM 540 C CA . THR A 1 73 ? 9.389 -6.618 6.918 1.00 96.44 73 THR A CA 1
ATOM 541 C C . THR A 1 73 ? 9.363 -7.694 5.834 1.00 96.44 73 THR A C 1
ATOM 543 O O . THR A 1 73 ? 10.104 -8.671 5.923 1.00 96.44 73 THR A O 1
ATOM 546 N N . SER A 1 74 ? 8.588 -7.493 4.765 1.00 95.62 74 SER A N 1
ATOM 547 C CA . SER A 1 74 ? 8.548 -8.431 3.635 1.00 95.62 74 SER A CA 1
ATOM 548 C C . SER A 1 74 ? 9.870 -8.440 2.864 1.00 95.62 74 SER A C 1
ATOM 550 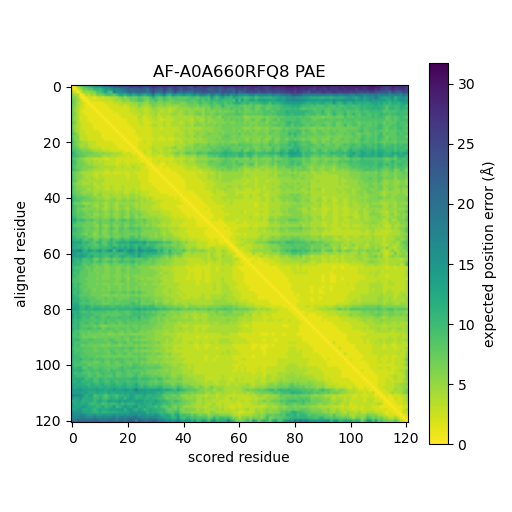O O . SER A 1 74 ? 10.343 -9.508 2.482 1.00 95.62 74 SER A O 1
ATOM 552 N N . ALA A 1 75 ? 10.514 -7.281 2.692 1.00 95.81 75 ALA A N 1
ATOM 553 C CA . ALA A 1 75 ? 11.842 -7.190 2.091 1.00 95.81 75 ALA A CA 1
ATOM 554 C C . ALA A 1 75 ? 12.901 -7.910 2.938 1.00 95.81 75 ALA A C 1
ATOM 556 O O . ALA A 1 75 ? 13.714 -8.651 2.391 1.00 95.81 75 ALA A O 1
ATOM 557 N N . GLN A 1 76 ? 12.871 -7.761 4.267 1.00 96.69 76 GLN A N 1
ATOM 558 C CA . GLN A 1 76 ? 13.780 -8.498 5.150 1.00 96.69 76 GLN A CA 1
ATOM 559 C C . GLN A 1 76 ? 13.574 -10.011 5.055 1.00 96.69 76 GLN A C 1
ATOM 561 O O . GLN A 1 76 ? 14.545 -10.747 4.905 1.00 96.69 76 GLN A O 1
ATOM 566 N N . LEU A 1 77 ? 12.328 -10.489 5.064 1.00 96.19 77 LEU A N 1
ATOM 567 C CA . LEU A 1 77 ? 12.035 -11.913 4.877 1.00 96.19 77 LEU A CA 1
ATOM 568 C C . LEU A 1 77 ? 12.497 -12.419 3.500 1.00 96.19 77 LEU A C 1
ATOM 570 O O . LEU A 1 77 ? 13.008 -13.535 3.394 1.00 96.19 77 LEU A O 1
ATOM 574 N N . ALA A 1 78 ? 12.389 -11.596 2.454 1.00 96.00 78 ALA A N 1
ATOM 575 C CA . ALA A 1 78 ? 12.885 -11.940 1.124 1.00 96.00 78 ALA A CA 1
ATOM 576 C C . ALA A 1 78 ? 14.411 -12.151 1.105 1.00 96.00 78 ALA A C 1
ATOM 578 O O . ALA A 1 78 ? 14.886 -13.069 0.439 1.00 96.00 78 ALA A O 1
ATOM 579 N N . LEU A 1 79 ? 15.178 -11.375 1.886 1.00 96.44 79 LEU A N 1
ATOM 580 C CA . LEU A 1 79 ? 16.630 -11.571 2.036 1.00 96.44 79 LEU A CA 1
ATOM 581 C C . LEU A 1 79 ? 16.984 -12.928 2.668 1.00 96.44 79 LEU A C 1
ATOM 583 O O . LEU A 1 79 ? 18.060 -13.464 2.413 1.00 96.44 79 LEU A O 1
ATOM 587 N N . HIS A 1 80 ? 16.070 -13.515 3.443 1.00 95.50 80 HIS A N 1
ATOM 588 C CA . HIS A 1 80 ? 16.203 -14.863 4.002 1.00 95.50 80 HIS A CA 1
ATOM 589 C C . HIS A 1 80 ? 15.700 -15.972 3.059 1.00 95.50 80 HIS A C 1
ATOM 591 O O . HIS A 1 80 ? 15.529 -17.110 3.492 1.00 95.50 80 HIS A O 1
ATOM 597 N N . ASN A 1 81 ? 15.490 -15.673 1.772 1.00 93.94 81 ASN A N 1
ATOM 598 C CA . ASN A 1 81 ? 14.983 -16.605 0.756 1.00 93.94 81 ASN A CA 1
ATOM 599 C C . ASN A 1 81 ? 13.612 -17.216 1.105 1.00 93.94 81 ASN A C 1
ATOM 601 O O . ASN A 1 81 ? 13.296 -18.334 0.690 1.00 93.94 81 ASN A O 1
ATOM 605 N N . VAL A 1 82 ? 12.781 -16.494 1.864 1.00 95.88 82 VAL A N 1
ATOM 606 C CA . VAL A 1 82 ? 11.405 -16.922 2.137 1.00 95.88 82 VAL A CA 1
ATOM 607 C C . VAL A 1 82 ? 10.616 -16.966 0.816 1.00 95.88 82 VAL A C 1
ATOM 609 O O . VAL A 1 82 ? 10.671 -16.005 0.044 1.00 95.88 82 VAL A O 1
ATOM 612 N N . PRO A 1 83 ? 9.866 -18.050 0.533 1.00 95.94 83 PRO A N 1
ATOM 613 C CA . PRO A 1 83 ? 9.070 -18.169 -0.685 1.00 95.94 83 PRO A CA 1
ATOM 614 C C . PRO A 1 83 ? 8.082 -17.014 -0.883 1.00 95.94 83 PRO A C 1
ATOM 616 O O . PRO A 1 83 ? 7.423 -16.578 0.060 1.00 95.94 83 PRO A O 1
ATOM 619 N N . LEU A 1 84 ? 7.891 -16.592 -2.137 1.00 94.25 84 LEU A N 1
ATOM 620 C CA . LEU A 1 84 ? 7.029 -15.457 -2.497 1.00 94.25 84 LEU A CA 1
ATOM 621 C C . LEU A 1 84 ? 5.591 -15.586 -1.965 1.00 94.25 84 LEU A C 1
ATOM 623 O O . LEU A 1 84 ? 5.008 -14.604 -1.519 1.00 94.25 84 LEU A O 1
ATOM 627 N N . VAL A 1 85 ? 5.038 -16.803 -1.951 1.00 96.31 85 VAL A N 1
ATOM 628 C CA . VAL A 1 85 ? 3.693 -17.06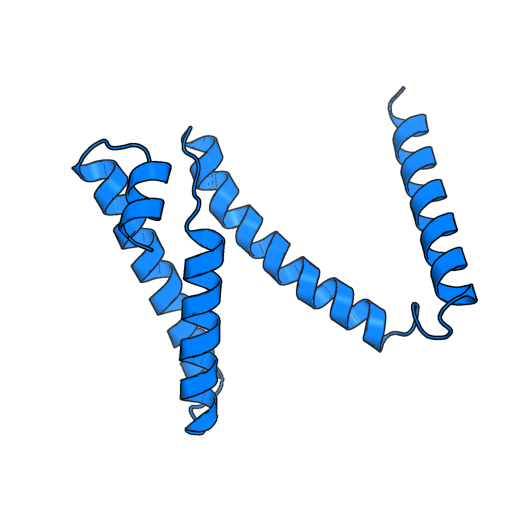8 -1.409 1.00 96.31 85 VAL A CA 1
ATOM 629 C C . VAL A 1 85 ? 3.613 -16.731 0.084 1.00 96.31 85 VAL A C 1
ATOM 631 O O . VAL A 1 85 ? 2.635 -16.138 0.530 1.00 96.31 85 VAL A O 1
ATOM 634 N N . LEU A 1 86 ? 4.651 -17.061 0.855 1.00 95.94 86 LEU A N 1
ATOM 635 C CA . LEU A 1 86 ? 4.709 -16.765 2.288 1.00 95.94 86 LEU A CA 1
ATOM 636 C C . LEU A 1 86 ? 4.888 -15.269 2.545 1.00 95.94 86 LEU A C 1
ATOM 638 O O . LEU A 1 86 ? 4.257 -14.742 3.455 1.00 95.94 86 LEU A O 1
ATOM 642 N N . LEU A 1 87 ? 5.682 -14.578 1.722 1.00 95.69 87 LEU A N 1
ATOM 643 C CA . LEU A 1 87 ? 5.817 -13.119 1.791 1.00 95.69 87 LEU A CA 1
ATOM 644 C C . LEU A 1 87 ? 4.476 -12.424 1.555 1.00 95.69 87 LEU A C 1
ATOM 646 O O . LEU A 1 87 ? 4.097 -11.544 2.319 1.00 95.69 87 LEU A O 1
ATOM 650 N N . PHE A 1 88 ? 3.731 -12.860 0.539 1.00 94.12 88 PHE A N 1
ATOM 651 C CA . PHE A 1 88 ? 2.415 -12.310 0.226 1.00 94.12 88 PHE A CA 1
ATOM 652 C C . PHE A 1 88 ? 1.419 -12.500 1.379 1.00 94.12 88 PHE A C 1
ATOM 654 O O . PHE A 1 88 ? 0.759 -11.548 1.800 1.00 94.12 88 PHE A O 1
ATOM 661 N N . LEU A 1 89 ? 1.345 -13.714 1.934 1.00 96.94 89 LEU A N 1
ATOM 662 C CA . LEU A 1 89 ? 0.496 -14.005 3.092 1.00 96.94 89 LEU A CA 1
ATOM 663 C C . LEU A 1 89 ? 0.920 -13.201 4.327 1.00 96.94 89 LEU A C 1
ATOM 665 O O . LEU A 1 89 ? 0.058 -12.711 5.057 1.00 96.94 89 LEU A O 1
ATOM 669 N N . TRP A 1 90 ? 2.227 -13.027 4.536 1.00 96.12 90 TRP A N 1
ATOM 670 C CA . TRP A 1 90 ? 2.769 -12.203 5.612 1.00 96.12 90 TRP A CA 1
ATOM 671 C C . TRP A 1 90 ? 2.336 -10.742 5.481 1.00 96.12 90 TRP A C 1
ATOM 673 O O . TRP A 1 90 ? 1.783 -10.197 6.433 1.00 96.12 90 TRP A O 1
ATOM 683 N N . SER A 1 91 ? 2.521 -10.116 4.312 1.00 94.75 91 SER A N 1
ATOM 684 C CA . SER A 1 91 ? 2.144 -8.711 4.108 1.00 94.75 91 SER A CA 1
ATOM 685 C C . SER A 1 91 ? 0.644 -8.488 4.324 1.00 94.75 91 SER A C 1
ATOM 687 O O . SER A 1 91 ? 0.256 -7.518 4.975 1.00 94.75 91 SER A O 1
ATOM 689 N N . ILE A 1 92 ? -0.204 -9.394 3.819 1.00 94.50 92 ILE A N 1
ATOM 690 C CA . ILE A 1 92 ? -1.660 -9.315 4.009 1.00 94.50 92 ILE A CA 1
ATOM 691 C C . ILE A 1 92 ? -2.021 -9.472 5.484 1.00 94.50 92 ILE A C 1
ATOM 693 O O . ILE A 1 92 ? -2.786 -8.666 6.012 1.00 94.50 92 ILE A O 1
ATOM 697 N N . GLY A 1 93 ? -1.476 -10.491 6.151 1.00 96.50 93 GLY A N 1
ATOM 698 C CA . GLY A 1 93 ? -1.759 -10.757 7.559 1.00 96.50 93 GLY A CA 1
ATOM 699 C C . GLY A 1 93 ? -1.323 -9.606 8.462 1.00 96.50 93 GLY A C 1
ATOM 700 O O . GLY A 1 93 ? -2.086 -9.180 9.328 1.00 96.50 93 GLY A O 1
ATOM 701 N N . LEU A 1 94 ? -0.131 -9.058 8.223 1.00 96.31 94 LEU A N 1
ATOM 702 C CA . LEU A 1 94 ? 0.411 -7.939 8.986 1.00 96.31 94 LEU A CA 1
ATOM 703 C C . LEU A 1 94 ? -0.420 -6.667 8.780 1.00 96.31 94 LEU A C 1
ATOM 705 O O . LEU A 1 94 ? -0.826 -6.039 9.757 1.00 96.31 94 LEU A O 1
ATOM 709 N N . GLY A 1 95 ? -0.727 -6.315 7.528 1.00 93.75 95 GLY A N 1
ATOM 710 C CA . GLY A 1 95 ? -1.546 -5.144 7.209 1.00 93.75 95 GLY A CA 1
ATOM 711 C C . GLY A 1 95 ? -2.962 -5.245 7.781 1.00 93.75 95 GLY A C 1
ATOM 712 O O . GLY A 1 95 ? -3.441 -4.302 8.410 1.00 93.75 95 GLY A O 1
ATOM 713 N N . ALA A 1 96 ? -3.609 -6.405 7.636 1.00 93.06 96 ALA A N 1
ATOM 714 C CA . ALA A 1 96 ? -4.931 -6.656 8.207 1.00 93.06 96 ALA A CA 1
ATOM 715 C C . ALA A 1 96 ? -4.914 -6.606 9.742 1.00 93.06 96 ALA A C 1
ATOM 717 O O . ALA A 1 96 ? -5.817 -6.028 10.343 1.00 93.06 96 ALA A O 1
ATOM 718 N N . GLY A 1 97 ? -3.878 -7.162 10.378 1.00 95.00 97 GLY A N 1
ATOM 719 C CA . GLY A 1 97 ? -3.708 -7.129 11.830 1.00 95.00 97 GLY A CA 1
ATOM 720 C C . GLY A 1 97 ? -3.539 -5.709 12.369 1.00 95.00 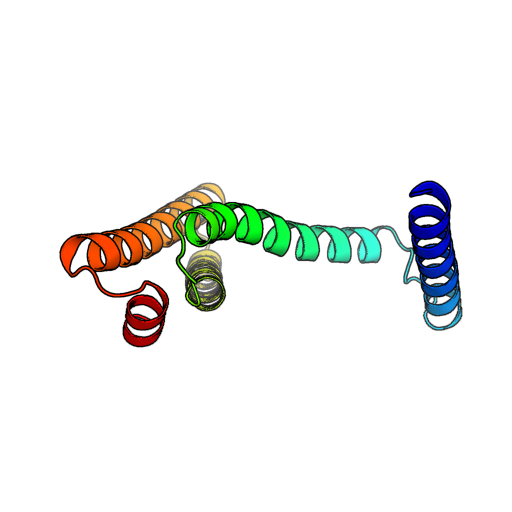97 GLY A C 1
ATOM 721 O O . GLY A 1 97 ? -4.260 -5.313 13.283 1.00 95.00 97 GLY A O 1
ATOM 722 N N . LEU A 1 98 ? -2.645 -4.917 11.773 1.00 93.31 98 LEU A N 1
ATOM 723 C CA . LEU A 1 98 ? -2.431 -3.518 12.164 1.00 93.31 98 LEU A CA 1
ATOM 724 C C . LEU A 1 98 ? -3.687 -2.666 11.939 1.00 93.31 98 LEU A C 1
ATOM 726 O O . LEU A 1 98 ? -4.084 -1.905 12.822 1.00 93.31 98 LEU A O 1
ATOM 730 N N . GLY A 1 99 ? -4.362 -2.843 10.800 1.00 90.69 99 GLY A N 1
ATOM 731 C CA . GLY A 1 99 ? -5.632 -2.172 10.517 1.00 90.69 99 GLY A CA 1
ATOM 732 C C . GLY A 1 99 ? -6.731 -2.546 11.516 1.00 90.69 99 GLY A C 1
ATOM 733 O O . GLY A 1 99 ? -7.455 -1.672 11.994 1.00 90.69 99 GLY A O 1
ATOM 734 N N . ALA A 1 100 ? -6.825 -3.824 11.892 1.00 91.25 100 ALA A N 1
ATOM 735 C CA . ALA A 1 100 ? -7.775 -4.292 12.897 1.00 91.25 100 ALA A CA 1
ATOM 736 C C . ALA A 1 100 ? -7.483 -3.705 14.283 1.00 91.25 100 ALA A C 1
ATOM 738 O O . ALA A 1 100 ? -8.422 -3.318 14.974 1.00 91.25 100 ALA A O 1
ATOM 739 N N . ILE A 1 101 ? -6.212 -3.589 14.680 1.00 92.38 101 ILE A N 1
ATOM 740 C CA . ILE A 1 101 ? -5.821 -2.946 15.943 1.00 92.38 101 ILE A CA 1
ATOM 741 C C . ILE A 1 101 ? -6.255 -1.477 15.945 1.00 92.38 101 ILE A C 1
ATOM 743 O O . ILE A 1 101 ? -6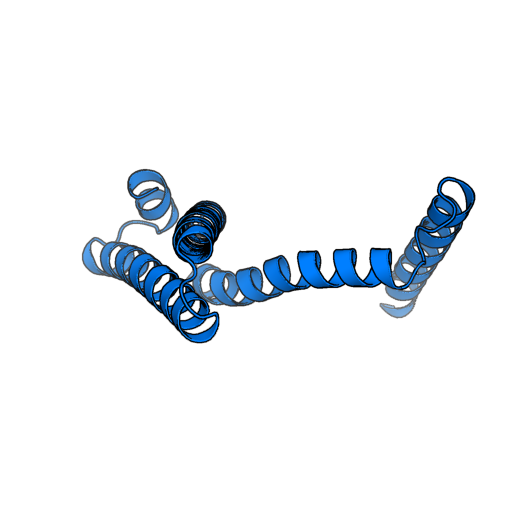.954 -1.059 16.868 1.00 92.38 101 ILE A O 1
ATOM 747 N N . ASN A 1 102 ? -5.916 -0.716 14.899 1.00 89.38 102 ASN A N 1
ATOM 748 C CA . ASN A 1 102 ? -6.306 0.693 14.791 1.00 89.38 102 ASN A CA 1
ATOM 749 C C . ASN A 1 102 ? -7.834 0.851 14.841 1.00 89.38 102 ASN A C 1
ATOM 751 O O . ASN A 1 102 ? -8.349 1.628 15.645 1.00 89.38 102 ASN A O 1
ATOM 755 N N . GLY A 1 103 ? -8.567 0.053 14.060 1.00 88.75 103 GLY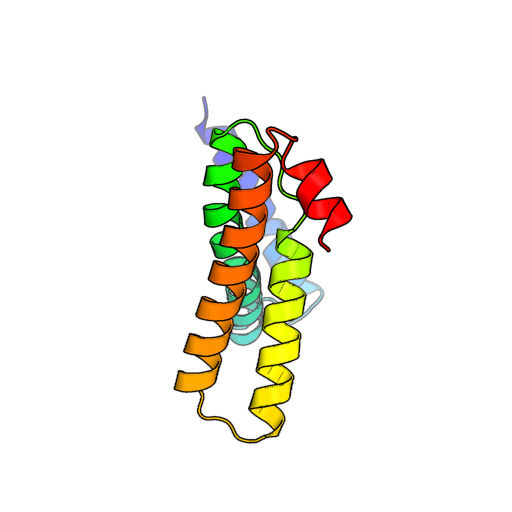 A N 1
ATOM 756 C CA . GLY A 1 103 ? -10.030 0.070 14.048 1.00 88.75 103 GLY A CA 1
ATOM 757 C C . GLY A 1 103 ? -10.650 -0.316 15.394 1.00 88.75 103 GLY A C 1
ATOM 758 O O . GLY A 1 103 ? -11.582 0.342 15.858 1.00 88.75 103 GLY A O 1
ATOM 759 N N . LEU A 1 104 ? -10.115 -1.340 16.062 1.00 92.31 104 LEU A N 1
ATOM 760 C CA . LEU A 1 104 ? -10.608 -1.793 17.361 1.00 92.31 104 LEU A CA 1
ATOM 761 C C . LEU A 1 104 ? -10.408 -0.724 18.436 1.00 92.31 104 LEU A C 1
ATOM 763 O O . LEU A 1 104 ? -11.327 -0.469 19.212 1.00 92.31 104 LEU A O 1
ATOM 767 N N . VAL A 1 105 ? -9.246 -0.069 18.467 1.00 91.19 105 VAL A N 1
ATOM 768 C CA . VAL A 1 105 ? -8.962 1.015 19.419 1.00 91.19 105 VAL A CA 1
ATOM 769 C C . VAL A 1 105 ? -9.892 2.205 19.170 1.00 91.19 105 VAL A C 1
ATOM 771 O O . VAL A 1 105 ? -10.477 2.728 20.120 1.00 91.19 105 VAL A O 1
ATOM 774 N N . THR A 1 106 ? -1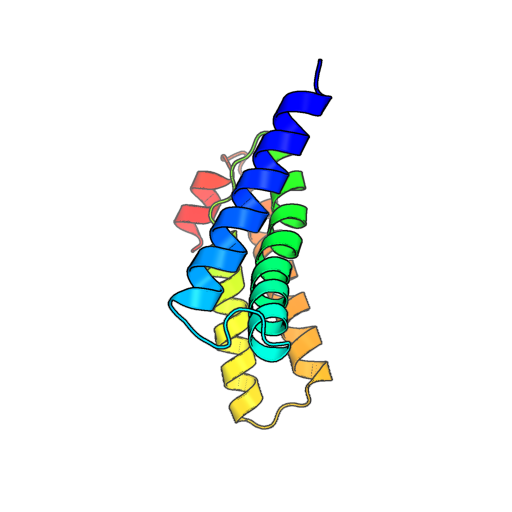0.106 2.590 17.908 1.00 90.00 106 THR A N 1
ATOM 775 C CA . THR A 1 106 ? -11.063 3.647 17.540 1.00 90.00 106 THR A CA 1
ATOM 776 C C . THR A 1 106 ? -12.477 3.331 18.038 1.00 90.00 106 THR A C 1
ATOM 778 O O . THR A 1 106 ? -13.121 4.192 18.639 1.00 90.00 106 THR A O 1
ATOM 781 N N . VAL A 1 107 ? -12.956 2.097 17.851 1.00 90.12 107 VAL A N 1
ATOM 782 C CA . VAL A 1 107 ? -14.309 1.687 18.269 1.00 90.12 107 VAL A CA 1
ATOM 783 C C . VAL A 1 107 ? -14.431 1.568 19.791 1.00 90.12 107 VAL A C 1
ATOM 785 O O . VAL A 1 107 ? -15.407 2.055 20.365 1.00 90.12 107 VAL A O 1
ATOM 788 N N . LEU A 1 108 ? -13.457 0.941 20.456 1.00 92.69 108 LEU A N 1
ATOM 789 C CA . LEU A 1 108 ? -13.521 0.639 21.888 1.00 92.69 108 LEU A CA 1
ATOM 790 C C . LEU A 1 108 ? -13.397 1.902 22.745 1.00 92.69 108 LEU A C 1
ATOM 792 O O . LEU A 1 108 ? -14.172 2.093 23.681 1.00 92.69 108 LEU A O 1
ATOM 796 N N . PHE A 1 109 ? -12.447 2.775 22.408 1.00 91.06 109 PHE A N 1
ATOM 797 C CA . PHE A 1 109 ? -12.179 3.992 23.175 1.00 91.06 109 PHE A CA 1
ATOM 798 C C . PHE A 1 109 ? -12.963 5.208 22.672 1.00 91.06 109 PHE A C 1
ATOM 800 O O . PHE A 1 109 ? -12.940 6.250 23.323 1.00 91.06 109 PHE A O 1
ATOM 807 N N . LYS A 1 110 ? -13.682 5.086 21.544 1.00 88.25 110 LYS A N 1
ATOM 808 C CA . LYS A 1 110 ? -14.460 6.173 20.919 1.00 88.25 110 LYS A CA 1
ATOM 809 C C . LYS A 1 110 ? -13.623 7.430 20.652 1.00 88.25 110 LYS A C 1
ATOM 811 O O . LYS A 1 110 ? -14.116 8.553 20.747 1.00 88.25 110 LYS A O 1
ATOM 816 N N . VAL A 1 111 ? -12.348 7.233 20.328 1.00 89.00 111 VAL A N 1
ATOM 817 C CA . VAL A 1 111 ? -11.406 8.306 19.999 1.00 89.00 111 VAL A CA 1
ATOM 818 C C . VAL A 1 111 ? -11.299 8.405 18.476 1.00 89.00 111 VAL A C 1
ATOM 820 O O . VAL A 1 111 ? -11.244 7.362 17.822 1.00 89.00 111 VAL A O 1
ATOM 823 N N . PRO A 1 112 ? -11.242 9.617 17.891 1.00 86.25 112 PRO A N 1
ATOM 824 C CA . PRO A 1 112 ? -11.035 9.789 16.457 1.00 86.25 112 PRO A CA 1
ATOM 825 C C . PRO A 1 112 ? -9.837 8.994 15.917 1.00 86.25 112 PRO A C 1
ATOM 827 O O . PRO A 1 112 ? -8.765 8.993 16.530 1.00 86.25 112 PRO A O 1
ATOM 830 N N . ALA A 1 113 ? -9.998 8.372 14.745 1.00 86.06 113 ALA A N 1
ATOM 831 C CA . ALA A 1 113 ? -8.990 7.508 14.126 1.00 86.06 113 ALA A CA 1
ATOM 832 C C . ALA A 1 113 ? -7.641 8.216 13.960 1.00 86.06 113 ALA A C 1
ATOM 834 O O . ALA A 1 113 ? -6.618 7.637 14.295 1.00 86.06 113 ALA A O 1
ATOM 835 N N . MET A 1 114 ? -7.642 9.496 13.574 1.00 87.62 114 MET A N 1
ATOM 836 C CA . MET A 1 114 ? -6.424 10.297 13.418 1.00 87.62 114 MET A CA 1
ATOM 837 C C . MET A 1 114 ? -5.535 10.276 14.675 1.00 87.62 114 MET A C 1
ATOM 839 O O . MET A 1 114 ? -4.319 10.134 14.561 1.00 87.62 114 MET A O 1
ATOM 843 N N . ILE A 1 115 ? -6.129 10.375 15.873 1.00 87.50 115 ILE A N 1
ATOM 844 C CA . ILE A 1 115 ? -5.390 10.369 17.148 1.00 87.50 115 ILE A CA 1
ATOM 845 C C . ILE A 1 115 ? -4.802 8.982 17.408 1.00 87.50 115 ILE A C 1
ATOM 847 O O . ILE A 1 115 ? -3.634 8.870 17.765 1.00 87.50 115 ILE A O 1
ATOM 851 N N . VAL A 1 116 ? -5.598 7.930 17.194 1.00 86.06 116 VAL A N 1
ATOM 852 C CA . VAL A 1 116 ? -5.149 6.538 17.344 1.00 86.06 116 VAL A CA 1
ATOM 853 C C . VAL A 1 116 ? -3.982 6.257 16.403 1.00 86.06 116 VAL A C 1
ATOM 855 O O . VAL A 1 116 ? -2.949 5.756 16.832 1.00 86.06 116 VAL A O 1
ATOM 858 N N . THR A 1 117 ? -4.115 6.642 15.137 1.00 87.06 117 THR A N 1
ATOM 859 C CA . THR A 1 117 ? -3.118 6.369 14.100 1.00 87.06 117 THR A CA 1
ATOM 860 C C . THR A 1 117 ? -1.820 7.141 14.309 1.00 87.06 117 THR A C 1
ATOM 862 O O . THR A 1 117 ? -0.770 6.620 13.965 1.00 87.06 117 THR A O 1
ATOM 865 N N . LEU A 1 118 ? -1.880 8.341 14.900 1.00 85.62 118 LEU A N 1
ATOM 866 C CA . LEU A 1 118 ? -0.699 9.136 15.255 1.00 85.62 118 LEU A CA 1
ATOM 867 C C . LEU A 1 118 ? 0.000 8.612 16.519 1.00 85.62 118 LEU A C 1
ATOM 869 O O . LEU A 1 118 ? 1.206 8.753 16.664 1.00 85.62 118 LEU A O 1
ATOM 873 N N . ALA A 1 119 ? -0.757 8.053 17.464 1.00 82.75 119 ALA A N 1
ATOM 874 C CA . ALA A 1 119 ? -0.197 7.489 18.689 1.00 82.75 119 ALA A CA 1
ATOM 875 C C . ALA A 1 119 ? 0.398 6.088 18.473 1.00 82.75 119 ALA A C 1
ATOM 877 O O . ALA A 1 119 ? 1.333 5.705 19.173 1.00 82.75 119 ALA A O 1
ATOM 878 N N . ALA A 1 120 ? -0.171 5.312 17.548 1.00 76.94 120 ALA A N 1
ATOM 879 C CA . ALA A 1 120 ? 0.223 3.933 17.288 1.00 76.94 120 ALA A CA 1
ATOM 880 C C . ALA A 1 120 ? 1.427 3.795 16.341 1.00 76.94 120 ALA A C 1
ATOM 882 O O . ALA A 1 120 ? 2.082 2.752 16.373 1.00 76.94 120 ALA A O 1
ATOM 883 N N . MET A 1 121 ? 1.682 4.784 15.473 1.00 68.81 121 MET A N 1
ATOM 884 C CA . MET A 1 121 ? 2.643 4.685 14.364 1.00 68.81 121 MET A CA 1
ATOM 885 C C . MET A 1 121 ? 3.530 5.919 14.263 1.00 68.81 121 MET A C 1
ATOM 887 O O . MET A 1 121 ? 4.740 5.723 14.018 1.00 68.81 121 MET A O 1
#

Secondary structure (DSSP, 8-state):
--HHHHHHHHHHHHHHHHHHHHHSTTTTSHHHHHHHHHHHHHHHHHHHHHHHHHHTT----THHHHHHHHHHHHHHHHHTT--HHHHHHHHHHHHHHHHHHHHHHHHHH---HHHHHHHH-

Radius of gyration: 19.63 Å; Cα contacts (8 Å, |Δi|>4): 62; chains: 1; bounding box: 38×39×49 Å

Mean predicted aligned error: 5.93 Å